Protein AF-A0A1J5XC31-F1 (afdb_monomer)

Foldseek 3Di:
DDKFKKFWQDKDFCLVVVLVVVVVVVVVVVVVVVPDDDDDDPPPSPDDTKMWTWIDDPNDIAIEIAQDDDPDPDSTAAGGFMKIFAPFDADPRYTYDDPVGIDGPDGDPHHDDPVNVVVVPVPPDDDDDDDDDDDDDDDDDDDDDDPPDDDD

pLDDT: mean 70.13, std 23.18, range [28.92, 96.81]

Solvent-accessible surface area (backbone atoms only — not comparable to full-atom values): 9724 Å² total; per-residue (Å²): 136,75,75,46,70,31,30,31,65,44,58,45,67,48,36,62,62,51,47,54,52,49,49,58,52,47,53,65,50,44,76,75,40,84,87,59,92,76,79,84,67,90,77,63,81,78,78,67,77,28,40,41,33,37,33,36,41,98,93,41,76,49,44,33,36,43,73,38,85,63,93,57,96,44,98,61,64,42,26,60,19,27,35,37,40,36,88,58,51,69,57,97,77,31,33,45,37,28,67,91,28,42,42,81,77,45,70,55,97,59,55,64,52,80,83,59,61,67,65,73,78,73,69,85,79,82,85,87,83,92,82,83,83,89,82,76,89,76,88,76,89,76,84,81,79,81,78,84,73,80,90,130

Structure (mmCIF, N/CA/C/O backbone):
data_AF-A0A1J5XC31-F1
#
_entry.id   AF-A0A1J5XC31-F1
#
loop_
_atom_site.group_PDB
_atom_site.id
_atom_site.type_symbol
_atom_site.label_atom_id
_atom_site.label_alt_id
_atom_site.label_comp_id
_atom_site.label_asym_id
_atom_site.label_entity_id
_atom_site.label_seq_id
_atom_site.pdbx_PDB_ins_code
_atom_site.Cartn_x
_atom_site.Cartn_y
_atom_site.Cartn_z
_atom_site.occupancy
_atom_site.B_iso_or_equiv
_atom_site.auth_seq_id
_atom_site.auth_comp_id
_atom_site.auth_asym_id
_atom_site.auth_atom_id
_atom_site.pdbx_PDB_model_num
ATOM 1 N N . MET A 1 1 ? -19.433 13.276 6.887 1.00 59.91 1 MET A N 1
ATOM 2 C CA . MET A 1 1 ? -18.420 12.524 6.112 1.00 59.91 1 MET A CA 1
ATOM 3 C C . MET A 1 1 ? -17.949 11.352 6.953 1.00 59.91 1 MET A C 1
ATOM 5 O O . MET A 1 1 ? -17.653 11.569 8.126 1.00 59.91 1 MET A O 1
ATOM 9 N N . LYS A 1 2 ? -17.953 10.128 6.411 1.00 71.38 2 LYS A N 1
ATOM 10 C CA . LYS A 1 2 ? -17.534 8.929 7.152 1.00 71.38 2 LYS A CA 1
ATOM 11 C C . LYS A 1 2 ? -16.025 8.747 6.992 1.00 71.38 2 LYS A C 1
ATOM 13 O O . LYS A 1 2 ? -15.516 8.783 5.880 1.00 71.38 2 LYS A O 1
ATOM 18 N N . LYS A 1 3 ? -15.328 8.611 8.116 1.00 83.25 3 LYS A N 1
ATOM 19 C CA . LYS A 1 3 ? -13.897 8.302 8.172 1.00 83.25 3 LYS A CA 1
ATOM 20 C C . LYS A 1 3 ? -13.757 6.839 8.530 1.00 83.25 3 LYS A C 1
ATOM 22 O O . LYS A 1 3 ? -14.465 6.371 9.421 1.00 83.25 3 LYS A O 1
ATOM 27 N N . GLU A 1 4 ? -12.850 6.148 7.863 1.00 90.50 4 GLU A N 1
ATOM 28 C CA . GLU A 1 4 ? -12.646 4.723 8.077 1.00 90.50 4 GLU A CA 1
ATOM 29 C C . GLU A 1 4 ? -11.165 4.428 8.287 1.00 90.50 4 GLU A C 1
ATOM 31 O O . GLU A 1 4 ? -10.313 4.964 7.579 1.00 90.50 4 GLU A O 1
ATOM 36 N N . LEU A 1 5 ? -10.865 3.597 9.284 1.00 94.00 5 LEU A N 1
ATOM 37 C CA . LEU A 1 5 ? -9.507 3.176 9.600 1.00 94.00 5 LEU A CA 1
ATOM 38 C C . LEU A 1 5 ? -9.256 1.796 9.008 1.00 94.00 5 LEU A C 1
ATOM 40 O O . LEU A 1 5 ? -10.075 0.892 9.160 1.00 94.00 5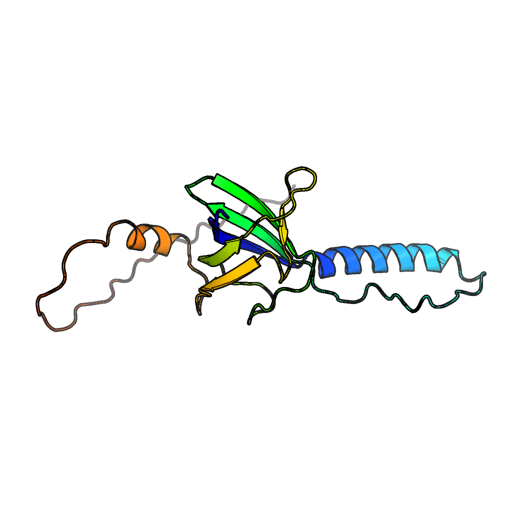 LEU A O 1
ATOM 44 N N . TYR A 1 6 ? -8.111 1.660 8.358 1.00 95.75 6 TYR A N 1
ATOM 45 C CA . TYR A 1 6 ? -7.658 0.438 7.720 1.00 95.75 6 TYR A CA 1
ATOM 46 C C . TYR A 1 6 ? -6.223 0.136 8.139 1.00 95.75 6 TYR A C 1
ATOM 48 O O . TYR A 1 6 ? -5.396 1.042 8.238 1.00 95.75 6 TYR A O 1
ATOM 56 N N . THR A 1 7 ? -5.904 -1.136 8.337 1.00 95.44 7 THR A N 1
ATOM 57 C CA . THR A 1 7 ? -4.553 -1.590 8.672 1.00 95.44 7 THR A CA 1
ATOM 58 C C . THR A 1 7 ? -3.891 -2.204 7.447 1.00 95.44 7 THR A C 1
ATOM 60 O O . THR A 1 7 ? -4.459 -3.076 6.799 1.00 95.44 7 THR A O 1
ATOM 63 N N . VAL A 1 8 ? -2.669 -1.783 7.129 1.00 94.81 8 VAL A N 1
ATOM 64 C CA . VAL A 1 8 ? -1.848 -2.398 6.083 1.00 94.81 8 VAL A CA 1
ATOM 65 C C . VAL A 1 8 ? -1.422 -3.787 6.547 1.00 94.81 8 VAL A C 1
ATOM 67 O O . VAL A 1 8 ? -0.674 -3.924 7.517 1.00 94.81 8 VAL A O 1
ATOM 70 N N . VAL A 1 9 ? -1.873 -4.814 5.835 1.00 94.44 9 VAL A N 1
ATOM 71 C CA . VAL A 1 9 ? -1.486 -6.213 6.070 1.00 94.44 9 VAL A CA 1
ATOM 72 C C . VAL A 1 9 ? -0.252 -6.559 5.251 1.00 94.44 9 VAL A C 1
ATOM 74 O O . VAL A 1 9 ? 0.689 -7.159 5.759 1.00 94.44 9 VAL A O 1
ATOM 77 N N . SER A 1 10 ? -0.230 -6.127 3.993 1.00 93.50 10 SER A N 1
ATOM 78 C CA . SER A 1 10 ? 0.906 -6.307 3.095 1.00 93.50 10 SER A CA 1
ATOM 79 C C . SER A 1 10 ? 0.988 -5.149 2.115 1.00 93.50 10 SER A C 1
ATOM 81 O O . SER A 1 10 ? -0.045 -4.653 1.659 1.00 93.50 10 SER A O 1
ATOM 83 N N . ALA A 1 11 ? 2.202 -4.767 1.738 1.00 92.88 11 ALA A N 1
ATOM 84 C CA . ALA A 1 11 ? 2.459 -3.764 0.720 1.00 92.88 11 ALA A CA 1
ATOM 85 C C . ALA A 1 11 ? 3.623 -4.220 -0.161 1.00 92.88 11 ALA A C 1
ATOM 87 O O . ALA A 1 11 ? 4.600 -4.774 0.338 1.00 92.88 11 ALA A O 1
ATOM 88 N N . VAL A 1 12 ? 3.516 -3.984 -1.464 1.00 90.94 12 VAL A N 1
ATOM 89 C CA . VAL A 1 12 ? 4.569 -4.289 -2.435 1.00 90.94 12 VAL A CA 1
ATOM 90 C C . VAL A 1 12 ? 4.650 -3.171 -3.462 1.00 90.94 12 VAL A C 1
ATOM 92 O O . VAL A 1 12 ? 3.621 -2.677 -3.925 1.00 90.94 12 VAL A O 1
ATOM 95 N N . ASP A 1 13 ? 5.868 -2.767 -3.814 1.00 89.81 13 ASP A N 1
ATOM 96 C CA . ASP A 1 13 ? 6.094 -1.852 -4.929 1.00 89.81 13 ASP A CA 1
ATOM 97 C C . ASP A 1 13 ? 6.061 -2.634 -6.244 1.00 89.81 13 ASP A C 1
ATOM 99 O O . ASP A 1 13 ? 6.964 -3.416 -6.545 1.00 89.81 13 ASP A O 1
ATOM 103 N N . VAL A 1 14 ? 4.993 -2.455 -7.021 1.00 87.12 14 VAL A N 1
ATOM 104 C CA . VAL A 1 14 ? 4.830 -3.153 -8.301 1.00 87.12 14 VAL A CA 1
ATOM 105 C C . VAL A 1 14 ? 5.496 -2.411 -9.457 1.00 87.12 14 VAL A C 1
ATOM 107 O O . VAL A 1 14 ? 5.680 -3.009 -10.518 1.00 87.12 14 VAL A O 1
ATOM 110 N N . SER A 1 15 ? 5.904 -1.145 -9.283 1.00 82.44 15 SER A N 1
ATOM 111 C CA . SER A 1 15 ? 6.502 -0.367 -10.377 1.00 82.44 15 SER A CA 1
ATOM 112 C C . SER A 1 15 ? 7.824 -0.971 -10.842 1.00 82.44 15 SER A C 1
ATOM 114 O O . SER A 1 15 ? 8.088 -0.999 -12.039 1.00 82.44 15 SER A O 1
ATOM 116 N N . GLN A 1 16 ? 8.631 -1.499 -9.917 1.00 74.31 16 GLN A N 1
ATOM 117 C CA . GLN A 1 16 ? 9.943 -2.079 -10.221 1.00 74.31 16 GLN A CA 1
ATOM 118 C C . GLN A 1 16 ? 9.819 -3.345 -11.071 1.00 74.31 16 GLN A C 1
ATOM 120 O O . GLN A 1 16 ? 10.492 -3.481 -12.091 1.00 74.31 16 GLN A O 1
ATOM 125 N N . SER A 1 17 ? 8.904 -4.244 -10.693 1.00 76.88 17 SER A N 1
ATOM 126 C CA . SER A 1 17 ? 8.650 -5.469 -11.458 1.00 76.88 17 SER A CA 1
ATOM 127 C C . SER A 1 17 ? 8.092 -5.157 -12.845 1.00 76.88 17 SER A C 1
ATOM 129 O O . SER A 1 17 ? 8.517 -5.765 -13.825 1.00 76.88 17 SER A O 1
ATOM 131 N N . LEU A 1 18 ? 7.143 -4.219 -12.940 1.00 75.75 18 LEU A N 1
ATOM 132 C CA . LEU A 1 18 ? 6.540 -3.831 -14.216 1.00 75.75 18 LEU A CA 1
ATOM 133 C C . LEU A 1 18 ? 7.554 -3.137 -15.128 1.00 75.75 18 LEU A C 1
ATOM 135 O O . LEU A 1 18 ? 7.612 -3.433 -16.318 1.00 75.75 18 LEU A O 1
ATOM 139 N N . TYR A 1 19 ? 8.383 -2.254 -14.570 1.00 78.00 19 TYR A N 1
ATOM 140 C CA . TYR A 1 19 ? 9.424 -1.568 -15.323 1.00 78.00 19 TYR A CA 1
ATOM 141 C C . TYR A 1 19 ? 10.491 -2.539 -15.834 1.00 78.00 19 TYR A C 1
ATOM 143 O O . TYR A 1 19 ? 10.839 -2.479 -17.009 1.00 78.00 19 T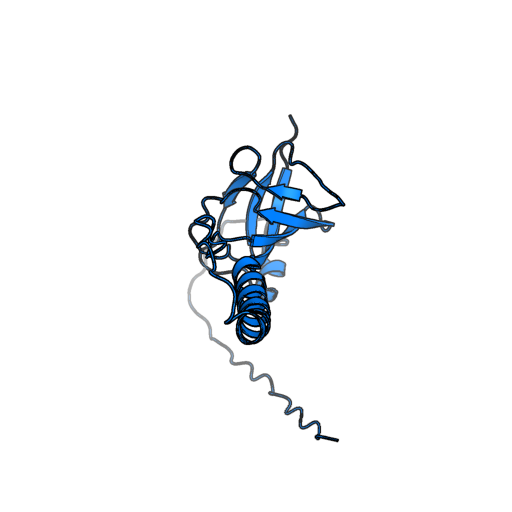YR A O 1
ATOM 151 N N . GLY A 1 20 ? 10.956 -3.481 -15.006 1.00 75.56 20 GLY A N 1
ATOM 152 C CA . GLY A 1 20 ? 11.921 -4.498 -15.436 1.00 75.56 20 GLY A CA 1
ATOM 153 C C . GLY A 1 20 ? 11.398 -5.359 -16.590 1.00 75.56 20 GLY A C 1
ATOM 154 O O . GLY A 1 20 ? 12.110 -5.589 -17.565 1.00 75.56 20 GLY A O 1
ATOM 155 N N . GLN A 1 21 ? 10.126 -5.767 -16.533 1.00 75.12 21 GLN A N 1
ATOM 156 C CA . GLN A 1 21 ? 9.480 -6.487 -17.636 1.00 75.12 21 GLN A CA 1
ATOM 157 C C . GLN A 1 21 ? 9.347 -5.620 -18.892 1.00 75.12 21 GLN A C 1
ATOM 159 O O . GLN A 1 21 ? 9.615 -6.097 -19.992 1.00 75.12 21 GLN A O 1
ATOM 164 N N . TYR A 1 22 ? 8.963 -4.350 -18.739 1.00 79.56 22 TYR A N 1
ATOM 165 C CA . TYR A 1 22 ? 8.871 -3.410 -19.853 1.00 79.56 22 TYR A CA 1
ATOM 166 C C . TYR A 1 22 ? 10.219 -3.228 -20.557 1.00 79.56 22 TYR A C 1
ATOM 168 O O . TYR A 1 22 ? 10.275 -3.339 -21.778 1.00 79.56 22 TYR A O 1
ATOM 176 N N . VAL A 1 23 ? 11.300 -3.001 -19.804 1.00 78.31 23 VAL A N 1
ATOM 177 C CA . VAL A 1 23 ? 12.654 -2.852 -20.361 1.00 78.31 23 VAL A CA 1
ATOM 178 C C . VAL A 1 23 ? 13.071 -4.124 -21.096 1.00 78.31 23 VAL A C 1
ATOM 180 O O . VAL A 1 23 ? 13.448 -4.044 -22.259 1.00 78.31 23 VAL A O 1
ATOM 183 N N . ALA A 1 24 ? 12.894 -5.300 -20.487 1.00 76.06 24 ALA A N 1
ATOM 184 C CA . ALA A 1 24 ? 13.239 -6.572 -21.122 1.00 76.06 24 ALA A CA 1
ATOM 185 C C . ALA A 1 24 ? 12.450 -6.835 -22.421 1.00 76.06 24 ALA A C 1
ATOM 187 O O . ALA A 1 24 ? 12.979 -7.409 -23.373 1.00 76.06 24 ALA A O 1
ATOM 188 N N . LEU A 1 25 ? 11.176 -6.430 -22.481 1.00 76.88 25 LEU A N 1
ATOM 189 C CA . LEU A 1 25 ? 10.364 -6.520 -23.699 1.00 76.88 25 LEU A CA 1
ATOM 190 C C . LEU A 1 25 ? 10.782 -5.483 -24.748 1.00 76.88 25 LEU A C 1
ATOM 192 O O . LEU A 1 25 ? 10.781 -5.789 -25.940 1.00 76.88 25 LEU A O 1
ATOM 196 N N . LYS A 1 26 ? 11.150 -4.273 -24.314 1.00 76.44 26 LYS A N 1
ATOM 197 C CA . LYS A 1 26 ? 11.626 -3.200 -25.186 1.00 76.44 26 LYS A CA 1
ATOM 198 C C . LYS A 1 26 ? 12.958 -3.571 -25.839 1.00 76.44 26 LYS A C 1
ATOM 200 O O . LYS A 1 26 ? 13.055 -3.468 -27.054 1.00 76.44 26 LYS A O 1
ATOM 205 N N . GLU A 1 27 ? 13.927 -4.077 -25.080 1.00 72.69 27 GLU A N 1
ATOM 206 C CA . GLU A 1 27 ? 15.238 -4.505 -25.593 1.00 72.69 27 GLU A CA 1
ATOM 207 C C . GLU A 1 27 ? 15.108 -5.636 -26.626 1.00 72.69 27 GLU A C 1
ATOM 209 O O . GLU A 1 27 ? 15.698 -5.560 -27.704 1.00 72.69 27 GLU A O 1
ATOM 214 N N . LYS A 1 28 ? 14.238 -6.627 -26.372 1.00 68.88 28 LYS A N 1
ATOM 215 C CA . LYS A 1 28 ? 13.902 -7.675 -27.357 1.00 68.88 28 LYS A CA 1
ATOM 216 C C . LYS A 1 28 ? 13.268 -7.119 -28.638 1.00 68.88 28 LYS A C 1
ATOM 218 O O . LYS A 1 28 ? 13.429 -7.702 -29.706 1.00 68.88 28 LYS A O 1
ATOM 223 N N . GLY A 1 29 ? 12.523 -6.018 -28.536 1.00 61.31 29 GLY A N 1
ATOM 224 C CA . GLY A 1 29 ? 11.917 -5.331 -29.678 1.00 61.31 29 GLY A CA 1
ATOM 225 C C . GLY A 1 29 ? 12.866 -4.369 -30.403 1.00 61.31 29 GLY A C 1
ATOM 226 O O . GLY A 1 29 ? 12.703 -4.145 -31.600 1.00 61.31 29 GLY A O 1
ATOM 227 N N . GLU A 1 30 ? 13.858 -3.804 -29.714 1.00 57.66 30 GLU A N 1
ATOM 228 C CA . GLU A 1 30 ? 14.865 -2.900 -30.284 1.00 57.66 30 GLU A CA 1
ATOM 229 C C . GLU A 1 30 ? 15.988 -3.652 -31.008 1.00 57.66 30 GLU A C 1
ATOM 231 O O . GLU A 1 30 ? 16.467 -3.161 -32.030 1.00 57.66 30 GLU A O 1
ATOM 236 N N . GLU A 1 31 ? 16.316 -4.890 -30.613 1.00 52.66 31 GLU A N 1
ATOM 237 C CA . GLU A 1 31 ? 17.148 -5.780 -31.444 1.00 52.66 31 GLU A CA 1
ATOM 238 C C . GLU A 1 31 ? 16.555 -6.001 -32.851 1.00 52.66 31 GLU A C 1
ATOM 240 O O . GLU A 1 31 ? 17.317 -6.184 -33.802 1.00 52.66 31 GLU A O 1
ATOM 245 N N . GLN A 1 32 ? 15.225 -5.897 -33.005 1.00 50.94 32 GLN A N 1
ATOM 246 C CA . GLN A 1 32 ? 14.511 -5.927 -34.292 1.00 50.94 32 GLN A CA 1
ATOM 247 C C . GLN A 1 32 ? 14.382 -4.560 -34.993 1.00 50.94 32 GLN A C 1
ATOM 249 O O . GLN A 1 32 ? 14.027 -4.528 -36.168 1.00 50.94 32 GLN A O 1
ATOM 254 N N . LYS A 1 33 ? 14.635 -3.434 -34.312 1.00 49.91 33 LYS A N 1
ATOM 255 C CA . LYS A 1 33 ? 14.365 -2.068 -34.814 1.00 49.91 33 LYS A CA 1
ATOM 256 C C . LYS A 1 33 ? 15.610 -1.201 -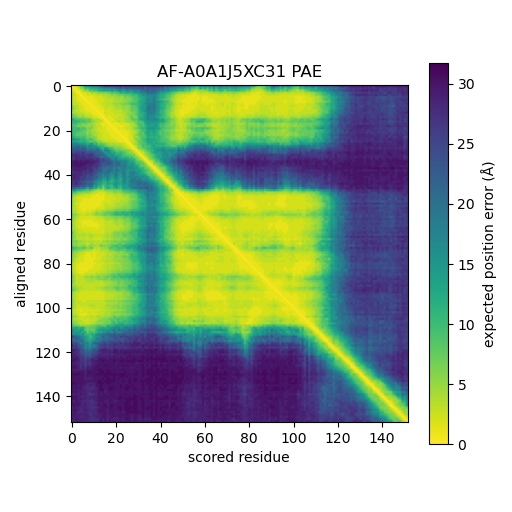35.016 1.00 49.91 33 LYS A C 1
ATOM 258 O O . LYS A 1 33 ? 15.474 0.010 -35.166 1.00 49.91 33 LYS A O 1
ATOM 263 N N . ARG A 1 34 ? 16.809 -1.787 -35.092 1.00 52.84 34 ARG A N 1
ATOM 264 C CA . ARG A 1 34 ? 18.053 -1.044 -35.390 1.00 52.84 34 ARG A CA 1
ATOM 265 C C . ARG A 1 34 ? 18.070 -0.287 -36.739 1.00 52.84 34 ARG A C 1
ATOM 267 O O . ARG A 1 34 ? 19.049 0.399 -36.999 1.00 52.84 34 ARG A O 1
ATOM 274 N N . ASP A 1 35 ? 16.987 -0.326 -37.524 1.00 51.44 35 ASP A N 1
ATOM 275 C CA . ASP A 1 35 ? 16.814 0.413 -38.785 1.00 51.44 35 ASP A CA 1
ATOM 276 C C . ASP A 1 35 ? 15.874 1.640 -38.710 1.00 51.44 35 ASP A C 1
ATOM 278 O O . ASP A 1 35 ? 15.576 2.234 -39.746 1.00 51.44 35 ASP A O 1
ATOM 282 N N . MET A 1 36 ? 15.373 2.059 -37.539 1.00 46.84 36 MET A N 1
ATOM 283 C CA . MET A 1 36 ? 14.494 3.241 -37.467 1.00 46.84 36 MET A CA 1
ATOM 284 C C . MET A 1 36 ? 14.807 4.147 -36.273 1.00 46.84 36 MET A C 1
ATOM 286 O O . MET A 1 36 ? 14.668 3.733 -35.124 1.00 46.84 36 MET A O 1
ATOM 290 N N . ASP A 1 37 ? 15.188 5.392 -36.579 1.00 47.44 37 ASP A N 1
ATOM 291 C CA . ASP A 1 37 ? 15.524 6.465 -35.637 1.00 47.44 37 ASP A CA 1
ATOM 292 C C . ASP A 1 37 ? 14.502 6.579 -34.493 1.00 47.44 37 ASP A C 1
ATOM 294 O O . ASP A 1 37 ? 13.337 6.942 -34.687 1.00 47.44 37 ASP A O 1
ATOM 298 N N . VAL A 1 38 ? 14.944 6.261 -33.275 1.00 49.75 38 VAL A N 1
ATOM 299 C CA . VAL A 1 38 ? 14.114 6.306 -32.068 1.00 49.75 38 VAL A CA 1
ATOM 300 C C . VAL A 1 38 ? 14.146 7.722 -31.495 1.00 49.75 38 VAL A C 1
ATOM 302 O O . VAL A 1 38 ? 15.146 8.157 -30.928 1.00 49.75 38 VAL A O 1
ATOM 305 N N . LEU A 1 39 ? 13.025 8.441 -31.614 1.00 44.53 39 LEU A N 1
ATOM 306 C CA . LEU A 1 39 ? 12.748 9.617 -30.788 1.00 44.53 39 LEU A CA 1
ATOM 307 C C . LEU A 1 39 ? 12.709 9.194 -29.309 1.00 44.53 39 LEU A C 1
ATOM 309 O O . LEU A 1 39 ? 11.856 8.402 -28.906 1.00 44.53 39 LEU A O 1
ATOM 313 N N . GLU A 1 40 ? 13.609 9.741 -28.491 1.00 48.25 40 GLU A N 1
ATOM 314 C CA . GLU A 1 40 ? 13.588 9.562 -27.038 1.00 48.25 40 GLU A CA 1
ATOM 315 C C . GLU A 1 40 ? 12.390 10.295 -26.418 1.00 48.25 40 GLU A C 1
ATOM 317 O O . GLU A 1 40 ? 12.365 11.523 -26.291 1.00 48.25 40 GLU A O 1
ATOM 322 N N . ASP A 1 41 ? 11.383 9.524 -26.015 1.00 49.53 41 ASP A N 1
ATOM 323 C CA . ASP A 1 41 ? 10.208 10.034 -25.323 1.00 49.53 41 ASP A CA 1
ATOM 324 C C . ASP A 1 41 ? 10.569 10.366 -23.861 1.00 49.53 41 ASP A C 1
ATOM 326 O O . ASP A 1 41 ? 10.904 9.491 -23.058 1.00 49.53 41 ASP A O 1
ATOM 330 N N . LYS A 1 42 ? 10.516 11.655 -23.498 1.00 46.88 42 LYS A N 1
ATOM 331 C CA . LYS A 1 42 ? 10.932 12.192 -22.181 1.00 46.88 42 LYS A CA 1
ATOM 332 C C . LYS A 1 42 ? 9.998 11.822 -21.018 1.00 46.88 42 LYS A C 1
ATOM 334 O O . LYS A 1 42 ? 10.224 12.254 -19.890 1.00 46.88 42 LYS A O 1
ATOM 339 N N . ASN A 1 43 ? 8.967 11.018 -21.268 1.00 48.28 43 ASN A N 1
ATOM 340 C CA . ASN A 1 43 ? 8.125 10.397 -20.246 1.00 48.28 43 ASN A CA 1
ATOM 341 C C . ASN A 1 43 ? 8.665 9.005 -19.891 1.00 48.28 43 ASN A C 1
ATOM 343 O O . ASN A 1 43 ? 7.955 8.000 -19.939 1.00 48.28 43 ASN A O 1
ATOM 347 N N . THR A 1 44 ? 9.946 8.930 -19.536 1.00 51.50 44 THR A N 1
ATOM 348 C CA . THR A 1 44 ? 10.542 7.703 -19.020 1.00 51.50 44 THR A CA 1
ATOM 349 C C . THR A 1 44 ? 9.758 7.269 -17.781 1.00 51.50 44 THR A C 1
ATOM 351 O O . THR A 1 44 ? 9.807 7.904 -16.732 1.00 51.50 44 THR A O 1
ATOM 354 N N . PHE A 1 45 ? 9.041 6.145 -17.895 1.00 51.69 45 PHE A N 1
ATOM 355 C CA . PHE A 1 45 ? 8.322 5.432 -16.822 1.00 51.69 45 PHE A CA 1
ATOM 356 C C . PHE A 1 45 ? 9.245 4.997 -15.660 1.00 51.69 45 PHE A C 1
ATOM 358 O O . PHE A 1 45 ? 8.822 4.310 -14.733 1.00 51.69 45 PHE A O 1
ATOM 365 N N . ALA A 1 46 ? 10.518 5.391 -15.703 1.00 52.97 46 ALA A N 1
ATOM 366 C CA . ALA A 1 46 ? 11.518 5.141 -14.692 1.00 52.97 46 ALA A CA 1
ATOM 367 C C . ALA A 1 46 ? 11.054 5.686 -13.329 1.00 52.97 46 ALA A C 1
ATOM 369 O O . ALA A 1 46 ? 11.159 6.870 -13.019 1.00 52.97 46 ALA A O 1
ATOM 370 N N . GLY A 1 47 ? 10.565 4.776 -12.489 1.00 55.72 47 GLY A N 1
ATOM 371 C CA . GLY A 1 47 ? 10.773 4.864 -11.048 1.00 55.72 47 GLY 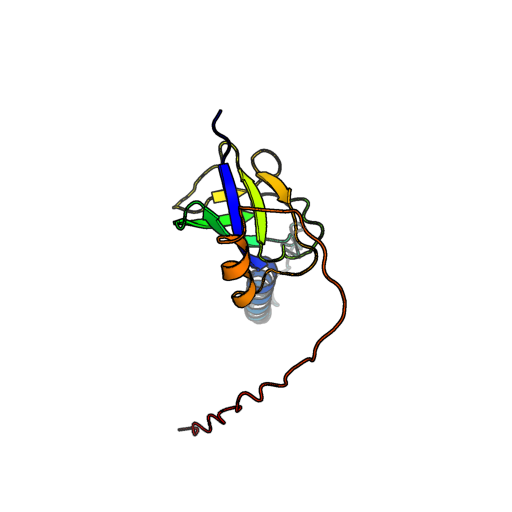A CA 1
ATOM 372 C C . GLY A 1 47 ? 9.767 5.667 -10.229 1.00 55.72 47 GLY A C 1
ATOM 373 O O . GLY A 1 47 ? 10.057 5.939 -9.065 1.00 55.72 47 GLY A O 1
ATOM 374 N N . LYS A 1 48 ? 8.579 6.012 -10.744 1.00 71.31 48 LYS A N 1
ATOM 375 C CA . LYS A 1 48 ? 7.502 6.436 -9.832 1.00 71.31 48 LYS A CA 1
ATOM 376 C C . LYS A 1 48 ? 6.982 5.206 -9.088 1.00 71.31 48 LYS A C 1
ATOM 378 O O . LYS A 1 48 ? 6.447 4.295 -9.715 1.00 71.31 48 LYS A O 1
ATOM 383 N N . ARG A 1 49 ? 7.187 5.192 -7.765 1.00 82.81 49 ARG A N 1
ATOM 384 C CA . ARG A 1 49 ? 6.707 4.143 -6.857 1.00 82.81 49 ARG A CA 1
ATOM 385 C C . ARG A 1 49 ? 5.219 3.891 -7.090 1.00 82.81 49 ARG A C 1
ATOM 387 O O . ARG A 1 49 ? 4.448 4.847 -7.181 1.00 82.81 49 ARG A O 1
ATOM 394 N N . LEU A 1 50 ? 4.842 2.618 -7.155 1.00 88.81 50 LEU A N 1
ATOM 395 C CA . LEU A 1 50 ? 3.453 2.194 -7.270 1.00 88.81 50 LEU A CA 1
ATOM 396 C C . LEU A 1 50 ? 3.192 1.098 -6.243 1.00 88.81 50 LEU A C 1
ATOM 398 O O . LEU A 1 50 ? 3.399 -0.086 -6.510 1.00 88.81 50 LEU A O 1
ATOM 402 N N . LEU A 1 51 ? 2.742 1.485 -5.051 1.00 92.94 51 LEU A N 1
ATOM 403 C CA . LEU A 1 51 ? 2.415 0.515 -4.012 1.00 92.94 51 LEU A CA 1
ATOM 404 C C . LEU A 1 51 ? 1.059 -0.144 -4.271 1.00 92.94 51 LEU A C 1
ATOM 406 O O . LEU A 1 51 ? 0.022 0.520 -4.307 1.00 92.94 51 LEU A O 1
ATOM 410 N N . LYS A 1 52 ? 1.061 -1.475 -4.354 1.00 94.88 52 LYS A N 1
ATOM 411 C CA . LYS A 1 52 ? -0.131 -2.303 -4.163 1.00 94.88 52 LYS A CA 1
ATOM 412 C C . LYS A 1 52 ? -0.192 -2.724 -2.700 1.00 94.88 52 LYS A C 1
ATOM 414 O O . LYS A 1 52 ? 0.758 -3.303 -2.176 1.00 94.88 52 LYS A O 1
ATOM 419 N N . MET A 1 53 ? -1.317 -2.457 -2.051 1.00 96.12 53 MET A N 1
ATOM 420 C CA . MET A 1 53 ? -1.541 -2.742 -0.638 1.00 96.12 53 MET A CA 1
ATOM 421 C C . MET A 1 53 ? -2.762 -3.637 -0.445 1.00 96.12 53 MET A C 1
ATOM 423 O O . MET A 1 53 ? -3.765 -3.507 -1.146 1.00 96.12 53 MET A O 1
ATOM 427 N N . VAL A 1 54 ? -2.673 -4.528 0.539 1.00 96.62 54 VAL A N 1
ATOM 428 C CA . VAL A 1 54 ? -3.823 -5.230 1.114 1.00 96.62 54 VAL A CA 1
ATOM 429 C C . VAL A 1 54 ? -4.115 -4.577 2.451 1.00 96.62 54 VAL A C 1
ATOM 431 O O . VAL A 1 54 ? -3.236 -4.508 3.317 1.00 96.62 54 VAL A O 1
ATOM 434 N N . LEU A 1 55 ? -5.335 -4.073 2.594 1.00 96.25 55 LEU A N 1
ATOM 435 C CA . LEU A 1 55 ? -5.788 -3.376 3.785 1.00 96.25 55 LEU A CA 1
ATOM 436 C C . LEU A 1 55 ? -6.874 -4.187 4.489 1.00 96.25 55 LEU A C 1
ATOM 438 O O . LEU A 1 55 ? -7.749 -4.742 3.830 1.00 96.25 55 LEU A O 1
ATOM 442 N N . GLU A 1 56 ? -6.835 -4.226 5.815 1.00 94.69 56 GLU A N 1
ATOM 443 C CA . GLU A 1 56 ? -7.821 -4.896 6.664 1.00 94.69 56 GLU A CA 1
ATOM 444 C C . GLU A 1 56 ? -8.646 -3.870 7.445 1.00 94.69 56 GLU A C 1
ATOM 446 O O . GLU A 1 56 ? -8.102 -2.912 7.997 1.00 94.69 56 GLU A O 1
ATOM 451 N N . LYS A 1 57 ? -9.957 -4.096 7.519 1.00 92.00 57 LYS A N 1
ATOM 452 C CA . LYS A 1 57 ? -10.887 -3.396 8.410 1.00 92.00 57 LYS A CA 1
ATOM 453 C C . LYS A 1 57 ? -11.960 -4.377 8.855 1.00 92.00 57 LYS A C 1
ATOM 455 O O . LYS A 1 57 ? -12.566 -5.033 8.015 1.00 92.00 57 LYS A O 1
ATOM 460 N N . ASP A 1 58 ? -12.195 -4.487 10.159 1.00 88.69 58 ASP A N 1
ATOM 461 C CA . ASP A 1 58 ? -13.246 -5.342 10.730 1.00 88.69 58 ASP A CA 1
ATOM 462 C C . ASP A 1 58 ? -13.234 -6.785 10.171 1.00 88.69 58 ASP A C 1
ATOM 464 O O . ASP A 1 58 ? -14.277 -7.352 9.848 1.00 88.69 58 ASP A O 1
ATOM 468 N N . LYS A 1 59 ? -12.036 -7.380 10.022 1.00 86.44 59 LYS A N 1
ATOM 469 C CA . LYS A 1 59 ? -11.783 -8.713 9.420 1.00 86.44 59 LYS A CA 1
ATOM 470 C C . LYS A 1 59 ? -12.105 -8.842 7.921 1.00 86.44 59 LYS A C 1
ATOM 472 O O . LYS A 1 59 ? -12.032 -9.939 7.374 1.00 86.44 59 LYS A O 1
ATOM 477 N N . SER A 1 60 ? -12.449 -7.745 7.255 1.00 88.69 60 SER A N 1
ATOM 478 C CA . SER A 1 60 ? -12.607 -7.670 5.803 1.00 88.69 60 SER A CA 1
ATOM 479 C C . SER A 1 60 ? -11.332 -7.141 5.160 1.00 88.69 60 SER A C 1
ATOM 481 O O . SER A 1 60 ? -10.674 -6.262 5.717 1.00 88.69 60 SER A O 1
ATOM 483 N N . PHE A 1 61 ? -11.006 -7.645 3.970 1.00 93.69 61 PHE A N 1
ATOM 484 C CA . PHE A 1 61 ? -9.821 -7.237 3.220 1.00 93.69 61 PHE A CA 1
ATOM 485 C C . PHE A 1 61 ? -10.213 -6.488 1.953 1.00 93.69 61 PHE A C 1
ATOM 487 O O . PHE A 1 61 ? -11.129 -6.894 1.238 1.00 93.69 61 PHE A O 1
ATOM 494 N N . ILE A 1 62 ? -9.481 -5.422 1.653 1.00 95.62 62 ILE A N 1
ATOM 495 C CA . ILE A 1 62 ? -9.585 -4.689 0.394 1.00 95.62 62 ILE A CA 1
ATOM 496 C C . ILE A 1 62 ? -8.212 -4.571 -0.258 1.00 95.62 62 ILE A C 1
ATOM 498 O O . ILE A 1 62 ? -7.175 -4.584 0.411 1.00 95.62 62 ILE A O 1
ATOM 502 N N . VAL A 1 63 ? -8.209 -4.427 -1.579 1.00 96.75 63 VAL A N 1
ATOM 503 C CA . VAL A 1 63 ? -7.002 -4.121 -2.346 1.00 96.75 63 VAL A CA 1
ATOM 504 C C . VAL A 1 63 ? -6.994 -2.634 -2.657 1.00 96.75 63 VAL A C 1
ATOM 506 O O . VAL A 1 63 ? -7.995 -2.077 -3.110 1.00 96.75 63 VAL A O 1
ATOM 509 N N . ALA A 1 64 ? -5.851 -1.999 -2.439 1.00 96.81 64 ALA A N 1
ATOM 510 C CA . ALA A 1 64 ? -5.653 -0.589 -2.705 1.00 96.81 64 ALA A CA 1
ATOM 511 C C . ALA A 1 64 ? -4.373 -0.358 -3.512 1.00 96.81 64 ALA A C 1
ATOM 513 O O . ALA A 1 64 ? -3.398 -1.101 -3.381 1.00 96.81 64 ALA A O 1
ATOM 514 N N . ILE A 1 65 ? -4.382 0.670 -4.353 1.00 95.12 65 ILE A N 1
ATOM 515 C CA . ILE A 1 65 ? -3.232 1.105 -5.142 1.00 95.12 65 ILE A CA 1
ATOM 516 C C . ILE A 1 65 ? -2.939 2.564 -4.816 1.00 95.12 65 ILE A C 1
ATOM 518 O O . ILE A 1 65 ? -3.843 3.395 -4.747 1.00 95.12 65 ILE A O 1
ATOM 522 N N . GLU A 1 66 ? -1.660 2.865 -4.631 1.00 93.12 66 GLU A N 1
ATOM 523 C CA . GLU A 1 66 ? -1.135 4.223 -4.560 1.00 93.12 66 GLU A CA 1
ATOM 524 C C . GLU A 1 66 ? -1.259 4.907 -5.928 1.00 93.12 66 GLU A C 1
ATOM 526 O O . GLU A 1 66 ? -0.440 4.697 -6.818 1.00 93.12 66 GLU A O 1
ATOM 531 N N . ASN A 1 67 ? -2.306 5.707 -6.115 1.00 91.12 67 ASN A N 1
ATOM 532 C CA . ASN A 1 67 ? -2.554 6.415 -7.370 1.00 91.12 67 ASN A CA 1
ATOM 533 C C . ASN A 1 67 ? -1.760 7.734 -7.437 1.00 91.12 67 ASN A C 1
ATOM 535 O O . ASN A 1 67 ? -1.235 8.093 -8.493 1.00 91.12 67 ASN A O 1
ATOM 539 N N . LYS A 1 68 ? -1.575 8.404 -6.295 1.00 88.00 68 LYS A N 1
ATOM 540 C CA . LYS A 1 68 ? -0.584 9.473 -6.101 1.00 88.00 68 LYS A CA 1
ATOM 541 C C . LYS A 1 68 ? 0.368 9.115 -4.956 1.00 88.00 68 LYS A C 1
ATOM 543 O O . LYS A 1 68 ? -0.083 8.520 -3.979 1.00 88.00 68 LYS A O 1
ATOM 548 N N . PRO A 1 69 ? 1.650 9.534 -5.014 1.00 85.69 69 PRO A N 1
ATOM 549 C CA . PRO A 1 69 ? 2.620 9.225 -3.970 1.00 85.69 69 PRO A CA 1
ATOM 550 C C . PRO A 1 69 ? 2.151 9.643 -2.571 1.00 85.69 69 PRO A C 1
ATOM 552 O O . PRO A 1 69 ? 1.929 10.823 -2.299 1.00 85.69 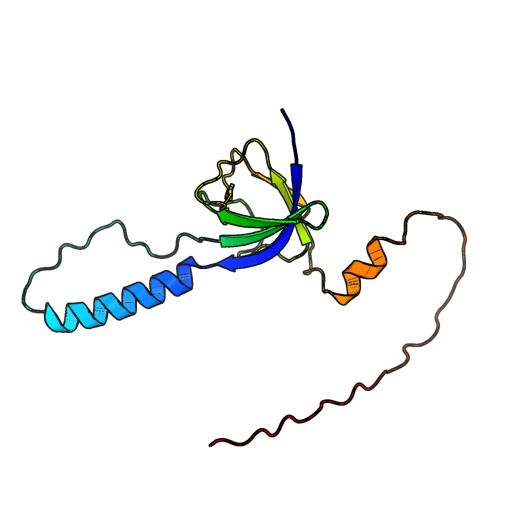69 PRO A O 1
ATOM 555 N N . LEU A 1 70 ? 2.034 8.670 -1.674 1.00 89.62 70 LEU A N 1
ATOM 556 C CA . LEU A 1 70 ? 1.708 8.863 -0.269 1.00 89.62 70 LEU A CA 1
ATOM 557 C C . LEU A 1 70 ? 2.988 9.115 0.547 1.00 89.62 70 LEU A C 1
ATOM 559 O O . LEU A 1 70 ? 4.013 8.468 0.319 1.00 89.62 70 LEU A O 1
ATOM 563 N N . PRO A 1 71 ? 2.964 10.010 1.547 1.00 88.06 71 PRO A N 1
ATOM 564 C CA . PRO A 1 71 ? 4.156 10.416 2.293 1.00 88.06 71 PRO A CA 1
ATOM 565 C C . PRO A 1 71 ? 4.548 9.398 3.381 1.00 88.06 71 PRO A C 1
ATOM 567 O O . PRO A 1 71 ? 4.720 9.746 4.550 1.00 88.06 71 PRO A O 1
ATOM 570 N N . PHE A 1 72 ? 4.676 8.120 3.022 1.00 84.38 72 PHE A N 1
ATOM 571 C CA . PHE A 1 72 ? 5.241 7.110 3.912 1.00 84.38 72 PHE A CA 1
ATOM 572 C C . PHE A 1 72 ? 6.705 7.433 4.220 1.00 84.38 72 PHE A C 1
ATOM 574 O O . PHE A 1 72 ? 7.473 7.777 3.325 1.00 84.38 72 PHE A O 1
ATOM 581 N N . ARG A 1 73 ? 7.107 7.268 5.488 1.00 78.56 73 ARG A N 1
ATOM 582 C CA . ARG A 1 73 ? 8.518 7.396 5.902 1.00 78.56 73 ARG A CA 1
ATOM 583 C C . ARG A 1 73 ? 9.409 6.311 5.294 1.00 78.56 73 ARG A C 1
ATOM 585 O O . ARG A 1 73 ? 10.588 6.543 5.067 1.00 78.56 73 ARG A O 1
ATOM 592 N N . HIS A 1 74 ? 8.836 5.135 5.055 1.00 75.12 74 HIS A N 1
ATOM 593 C CA . HIS A 1 74 ? 9.506 3.989 4.453 1.00 75.12 74 HIS A CA 1
ATOM 594 C C . HIS A 1 74 ? 9.126 3.875 2.974 1.00 75.12 74 HIS A C 1
ATOM 596 O O . HIS A 1 74 ? 8.029 4.279 2.579 1.00 75.12 74 HIS A O 1
ATOM 602 N N . GLN A 1 75 ? 10.006 3.281 2.162 1.00 81.69 75 GLN A N 1
ATOM 603 C CA . GLN A 1 75 ? 9.710 3.005 0.753 1.00 81.69 75 GLN A CA 1
ATOM 604 C C . GLN A 1 75 ? 8.462 2.124 0.618 1.00 81.69 75 GLN A C 1
ATOM 606 O O . GLN A 1 75 ? 7.578 2.446 -0.173 1.00 81.69 75 GLN A O 1
ATOM 611 N N . ILE A 1 76 ? 8.372 1.081 1.447 1.00 88.62 76 ILE A N 1
ATOM 612 C CA . ILE A 1 76 ? 7.205 0.214 1.611 1.00 88.62 76 ILE A CA 1
ATOM 613 C C . ILE A 1 76 ? 6.720 0.376 3.059 1.00 88.62 76 ILE A C 1
ATOM 615 O O . ILE A 1 76 ? 7.531 0.220 3.977 1.00 88.62 76 ILE A O 1
ATOM 619 N N . PRO A 1 77 ? 5.441 0.713 3.306 1.00 89.12 77 PRO A N 1
ATOM 620 C CA . PRO A 1 77 ? 4.934 0.830 4.664 1.00 89.12 77 PRO A CA 1
ATOM 621 C C . PRO A 1 77 ? 5.004 -0.527 5.377 1.00 89.12 77 PRO A C 1
ATOM 623 O O . PRO A 1 77 ? 4.583 -1.537 4.807 1.00 89.12 77 PRO A O 1
ATOM 626 N N . PRO A 1 78 ? 5.496 -0.574 6.626 1.00 90.44 78 PRO A N 1
ATOM 627 C CA . PRO A 1 78 ? 5.513 -1.809 7.389 1.00 90.44 78 PRO A CA 1
ATOM 628 C C . PRO A 1 78 ? 4.089 -2.298 7.663 1.00 90.44 78 PRO A C 1
ATOM 630 O O . PRO A 1 78 ? 3.145 -1.508 7.808 1.00 90.44 78 PRO A O 1
ATOM 633 N N . ARG A 1 79 ? 3.948 -3.618 7.798 1.00 90.44 79 ARG A N 1
ATOM 634 C CA . ARG A 1 79 ? 2.708 -4.247 8.256 1.00 90.44 79 ARG A CA 1
ATOM 635 C C . ARG A 1 79 ? 2.283 -3.666 9.604 1.00 90.44 79 ARG A C 1
ATOM 637 O O . ARG A 1 79 ? 3.115 -3.494 10.494 1.00 90.44 79 ARG A O 1
ATOM 644 N N . GLY A 1 80 ? 0.995 -3.371 9.746 1.00 91.12 80 GLY A N 1
ATOM 645 C CA . GLY A 1 80 ? 0.435 -2.702 10.921 1.00 91.12 80 GLY A CA 1
ATOM 646 C C . GLY A 1 80 ? 0.324 -1.182 10.788 1.00 91.12 80 GLY A C 1
ATOM 647 O O . GLY A 1 80 ? -0.269 -0.546 11.654 1.00 91.12 80 GLY A O 1
ATOM 648 N N . THR A 1 81 ? 0.852 -0.586 9.712 1.00 92.38 81 THR A N 1
ATOM 649 C CA . THR A 1 81 ? 0.582 0.821 9.373 1.00 92.38 81 THR A CA 1
ATOM 650 C C . THR A 1 81 ? -0.925 1.061 9.305 1.00 92.38 81 THR A C 1
ATOM 652 O O . THR A 1 81 ? -1.633 0.297 8.655 1.00 92.38 81 THR A O 1
ATOM 655 N N . VAL A 1 82 ? -1.425 2.114 9.953 1.00 94.88 82 VAL A N 1
ATOM 656 C CA . VAL A 1 82 ? -2.852 2.463 9.941 1.00 94.88 82 VAL A CA 1
ATOM 657 C C . VAL A 1 82 ? -3.080 3.651 9.016 1.00 94.88 82 VAL A C 1
ATOM 659 O O . VAL A 1 82 ? -2.399 4.678 9.103 1.00 94.88 82 VAL A O 1
ATOM 662 N N . LEU A 1 83 ? -4.052 3.491 8.125 1.00 95.50 83 LEU A N 1
ATOM 663 C CA . LEU A 1 83 ? -4.500 4.485 7.166 1.00 95.50 83 LEU A CA 1
ATOM 664 C C . LEU A 1 83 ? -5.915 4.936 7.530 1.00 95.50 83 LEU A C 1
ATOM 666 O O . LEU A 1 83 ? -6.803 4.119 7.755 1.00 95.50 83 LEU A O 1
ATOM 670 N N . GLU A 1 84 ? -6.130 6.242 7.560 1.00 94.81 84 GLU A N 1
ATOM 671 C CA . GLU A 1 84 ? -7.452 6.855 7.582 1.00 94.81 84 GLU A CA 1
ATOM 672 C C . GLU A 1 84 ? -7.852 7.188 6.144 1.00 94.81 84 GLU A C 1
ATOM 674 O O . GLU A 1 84 ? -7.228 8.039 5.504 1.00 94.81 84 GLU A O 1
ATOM 679 N N . LEU A 1 85 ? -8.895 6.526 5.647 1.00 93.94 85 LEU A N 1
ATOM 680 C CA . LEU A 1 85 ? -9.460 6.762 4.323 1.00 93.94 85 LEU A CA 1
ATOM 681 C C . LEU A 1 85 ? -10.711 7.643 4.434 1.00 93.94 85 LEU A C 1
ATOM 683 O O . LEU A 1 85 ? -11.529 7.496 5.350 1.00 93.94 85 LEU A O 1
ATOM 687 N N . ARG A 1 86 ? -10.859 8.562 3.478 1.00 91.69 86 ARG A N 1
ATOM 688 C CA . ARG A 1 86 ? -12.001 9.471 3.330 1.00 91.69 86 ARG A CA 1
ATOM 689 C C . ARG A 1 86 ? -12.427 9.514 1.873 1.00 91.69 86 ARG A C 1
ATOM 691 O O . ARG A 1 86 ? -11.655 9.977 1.047 1.00 91.69 86 ARG A O 1
ATOM 698 N N . ASP A 1 87 ? -13.642 9.058 1.579 1.00 87.56 87 ASP A N 1
ATOM 699 C CA . ASP A 1 87 ? -14.244 9.147 0.240 1.00 87.56 87 ASP A CA 1
ATOM 700 C C . ASP A 1 87 ? -13.315 8.630 -0.884 1.00 87.56 87 ASP A C 1
ATOM 702 O O . ASP A 1 87 ? -13.182 9.236 -1.945 1.00 87.56 87 ASP A O 1
ATOM 706 N N . ALA A 1 88 ? -12.625 7.509 -0.633 1.00 87.69 88 ALA A N 1
ATOM 707 C CA . ALA A 1 88 ? -11.695 6.922 -1.592 1.00 87.69 88 ALA A CA 1
ATOM 708 C C . ALA A 1 88 ? -12.430 6.403 -2.839 1.00 87.69 88 ALA A C 1
ATOM 710 O O . ALA A 1 88 ? -13.416 5.668 -2.740 1.00 87.69 88 ALA A O 1
ATOM 711 N N . THR A 1 89 ? -11.917 6.755 -4.018 1.00 91.50 89 THR A N 1
ATOM 712 C CA . THR A 1 89 ? -12.447 6.280 -5.299 1.00 91.50 89 THR A CA 1
ATOM 713 C C . THR A 1 89 ? -12.174 4.790 -5.454 1.00 91.50 89 THR A C 1
ATOM 715 O O . THR A 1 89 ? -11.042 4.339 -5.277 1.00 91.50 89 THR A O 1
ATOM 718 N N . VAL A 1 90 ? -13.196 4.026 -5.839 1.00 92.94 90 VAL A N 1
ATOM 719 C CA . VAL A 1 90 ? -13.074 2.589 -6.106 1.00 92.94 90 VAL A CA 1
ATOM 720 C C . VAL A 1 90 ? -13.242 2.336 -7.598 1.00 92.94 90 VAL A C 1
ATOM 722 O O . VAL A 1 90 ? -14.260 2.694 -8.188 1.00 92.94 90 VAL A O 1
ATOM 725 N N . HIS A 1 91 ? -12.259 1.683 -8.212 1.00 93.00 91 HIS A N 1
ATOM 726 C CA . HIS A 1 91 ? -12.316 1.255 -9.604 1.00 93.00 91 HIS A CA 1
ATOM 727 C C . HIS A 1 91 ? -12.098 -0.254 -9.690 1.00 93.00 91 HIS A C 1
ATOM 729 O O . HIS A 1 91 ? -11.053 -0.758 -9.290 1.00 93.00 91 HIS A O 1
ATOM 735 N N . ARG A 1 92 ? -13.094 -0.993 -10.203 1.00 92.50 92 ARG A N 1
ATOM 736 C CA . ARG A 1 92 ? -13.047 -2.467 -10.336 1.00 92.50 92 ARG A CA 1
ATOM 737 C C . ARG A 1 92 ? -12.676 -3.192 -9.027 1.00 92.50 92 ARG A C 1
ATOM 739 O O . ARG A 1 92 ? -11.919 -4.155 -9.039 1.00 92.50 92 ARG A O 1
ATOM 746 N N . GLY A 1 93 ? -13.190 -2.705 -7.897 1.00 91.19 93 GLY A N 1
ATOM 747 C CA . GLY A 1 93 ? -12.909 -3.270 -6.570 1.00 91.19 93 GLY A CA 1
ATOM 748 C C . GLY A 1 93 ? -11.545 -2.894 -5.980 1.00 91.19 93 GLY A C 1
ATOM 749 O O . GLY A 1 93 ? -11.212 -3.364 -4.896 1.00 91.19 93 GLY A O 1
ATOM 750 N N . VAL A 1 94 ? -10.770 -2.040 -6.656 1.00 94.38 94 VAL A N 1
ATOM 751 C CA . VAL A 1 94 ? -9.495 -1.515 -6.161 1.00 94.38 94 VAL A CA 1
ATOM 752 C C . VAL A 1 94 ? -9.676 -0.077 -5.696 1.00 94.38 94 VAL A C 1
ATOM 754 O O . VAL A 1 94 ? -10.202 0.763 -6.427 1.00 94.38 94 VAL A O 1
ATOM 757 N N . TYR A 1 95 ? -9.222 0.206 -4.481 1.00 96.19 95 TYR A N 1
ATOM 758 C CA . TYR A 1 95 ? -9.247 1.543 -3.901 1.00 96.19 95 TYR A CA 1
ATOM 759 C C . TYR A 1 95 ? -8.061 2.359 -4.414 1.00 96.19 95 TYR A C 1
ATOM 761 O O . TYR A 1 95 ? -6.920 1.905 -4.350 1.00 96.19 95 TYR A O 1
ATOM 769 N N . LEU A 1 96 ? -8.322 3.564 -4.912 1.00 95.62 96 LEU A N 1
ATOM 770 C CA . LEU A 1 96 ? -7.300 4.484 -5.406 1.00 95.62 96 LEU A CA 1
ATOM 771 C C . LEU A 1 96 ? -6.927 5.467 -4.297 1.00 95.62 96 LEU A C 1
ATOM 773 O O . LEU A 1 96 ? -7.739 6.306 -3.896 1.00 95.62 96 LEU A O 1
ATOM 777 N N . LEU A 1 97 ? -5.708 5.332 -3.780 1.00 95.00 97 LEU A N 1
ATOM 778 C CA . LEU A 1 97 ? -5.226 6.110 -2.645 1.00 95.00 97 LEU A CA 1
ATOM 779 C C . LEU A 1 97 ? -4.378 7.290 -3.103 1.00 95.00 97 LEU A C 1
ATOM 781 O O . LEU A 1 97 ? -3.383 7.110 -3.805 1.00 95.00 97 LEU A O 1
ATOM 785 N N . ASP A 1 98 ? -4.749 8.465 -2.607 1.00 93.31 98 ASP A N 1
ATOM 786 C CA . ASP A 1 98 ? -4.109 9.749 -2.856 1.00 93.31 98 ASP A CA 1
ATOM 787 C C . ASP A 1 98 ? -3.944 10.515 -1.535 1.00 93.31 98 ASP A C 1
ATOM 789 O O . ASP A 1 98 ? -4.635 10.258 -0.548 1.00 93.31 98 ASP A O 1
ATOM 793 N N . THR A 1 99 ? -3.086 11.534 -1.518 1.00 91.81 99 THR A N 1
ATOM 794 C CA . THR A 1 99 ? -2.895 12.415 -0.347 1.00 91.81 99 THR A CA 1
ATOM 795 C C . THR A 1 99 ? -4.151 13.193 0.060 1.00 91.81 99 THR A C 1
ATOM 797 O O . THR A 1 99 ? -4.258 13.652 1.197 1.00 91.81 99 THR A O 1
ATOM 800 N N . GLU A 1 100 ? -5.110 13.336 -0.853 1.00 92.06 100 GLU A N 1
ATOM 801 C CA . GLU A 1 100 ? -6.394 14.003 -0.621 1.00 92.06 100 GLU A CA 1
ATOM 802 C C . GLU A 1 100 ? -7.375 13.116 0.163 1.00 92.06 100 GLU A C 1
ATOM 804 O O . GLU A 1 100 ? -8.131 13.615 0.998 1.00 92.06 100 GLU A O 1
ATOM 809 N N . ASN A 1 101 ? -7.335 11.800 -0.072 1.00 93.19 101 ASN A N 1
ATOM 810 C CA . ASN A 1 101 ? -8.298 10.835 0.466 1.00 93.19 101 ASN A CA 1
ATOM 811 C C . ASN A 1 101 ? -7.700 9.888 1.519 1.00 93.19 101 ASN A C 1
ATOM 813 O O . ASN A 1 101 ? -8.442 9.166 2.180 1.00 93.19 101 ASN A O 1
ATOM 817 N N . THR A 1 102 ? -6.379 9.906 1.707 1.00 94.31 102 THR A N 1
ATOM 818 C CA . THR A 1 102 ? -5.659 8.996 2.600 1.00 94.31 102 THR A CA 1
ATOM 819 C C . THR A 1 102 ? -4.747 9.771 3.543 1.00 94.31 102 THR A C 1
ATOM 821 O O . THR A 1 102 ? -3.935 10.596 3.124 1.00 94.31 102 THR A O 1
ATOM 824 N N . ARG A 1 103 ? -4.840 9.477 4.842 1.00 93.56 103 ARG A N 1
ATOM 825 C CA . ARG A 1 103 ? -3.911 9.971 5.866 1.00 93.56 103 ARG A CA 1
ATOM 826 C C . ARG A 1 103 ? -3.280 8.808 6.608 1.00 93.56 103 ARG A C 1
ATOM 828 O O . ARG A 1 103 ? -3.962 7.863 6.979 1.00 93.56 103 ARG A O 1
ATOM 835 N N . ILE A 1 104 ? -1.983 8.896 6.867 1.00 93.44 104 ILE A N 1
ATOM 836 C CA . ILE A 1 104 ? -1.271 7.907 7.676 1.00 93.44 104 ILE A CA 1
ATOM 837 C C . ILE A 1 104 ? -1.470 8.299 9.140 1.00 93.44 104 ILE A C 1
ATOM 839 O O . ILE A 1 104 ? -0.982 9.346 9.562 1.00 93.44 104 ILE A O 1
ATOM 843 N N . SER A 1 105 ? -2.218 7.502 9.900 1.00 90.12 105 SER A N 1
ATOM 844 C CA . SER A 1 105 ? -2.498 7.784 11.315 1.00 90.12 105 SER A CA 1
ATOM 845 C C . SER A 1 105 ? -1.459 7.165 12.245 1.00 90.12 105 SER A C 1
ATOM 847 O O . SER A 1 105 ? -1.159 7.729 13.294 1.00 90.12 105 SER A O 1
ATOM 849 N N . PHE A 1 106 ? -0.876 6.033 11.848 1.00 89.12 106 PHE A N 1
ATOM 850 C CA . PHE A 1 106 ? 0.157 5.341 12.609 1.00 89.12 106 PHE A CA 1
ATOM 851 C C . PHE A 1 106 ? 1.076 4.547 11.681 1.00 89.12 106 PHE A C 1
ATOM 853 O O . PHE A 1 106 ? 0.633 3.961 10.695 1.00 89.12 106 PHE A O 1
ATOM 860 N N . THR A 1 107 ? 2.364 4.494 12.004 1.00 85.88 107 THR A N 1
ATOM 861 C CA . THR A 1 107 ? 3.339 3.629 11.333 1.00 85.88 107 THR A CA 1
ATOM 862 C C . THR A 1 107 ? 4.200 2.984 12.410 1.00 85.88 107 THR A C 1
ATOM 864 O O . THR A 1 107 ? 4.871 3.721 13.136 1.00 85.88 107 THR A O 1
ATOM 867 N N . PRO A 1 108 ? 4.190 1.649 12.549 1.00 84.25 108 PRO A N 1
ATOM 868 C CA . PRO A 1 108 ? 5.055 0.987 13.510 1.00 84.25 108 PRO A CA 1
ATOM 869 C C . PRO A 1 108 ? 6.522 1.097 13.072 1.00 84.25 108 PRO A C 1
ATOM 871 O O . PRO A 1 108 ? 6.822 1.146 11.879 1.00 84.25 108 PRO A O 1
ATOM 874 N N . GLU A 1 109 ? 7.448 1.130 14.031 1.00 76.81 109 GLU A N 1
ATOM 875 C CA . GLU A 1 109 ? 8.892 1.192 13.740 1.00 76.81 109 GLU A CA 1
ATOM 876 C C . GLU A 1 109 ? 9.432 -0.123 13.167 1.00 76.81 109 GLU A C 1
ATOM 878 O O . GLU A 1 109 ? 10.359 -0.129 12.361 1.00 76.81 109 GLU A O 1
ATOM 883 N N . LYS A 1 110 ? 8.835 -1.247 13.573 1.00 71.50 110 LYS A N 1
ATOM 884 C CA . LYS A 1 110 ? 9.107 -2.591 13.058 1.00 71.50 110 LYS A CA 1
ATOM 885 C C . LYS A 1 110 ? 7.774 -3.218 12.667 1.00 71.50 110 LYS A C 1
ATOM 887 O O . LYS A 1 110 ? 6.789 -3.030 13.377 1.00 71.50 110 LYS A O 1
ATOM 892 N N . GLY A 1 111 ? 7.727 -3.919 11.534 1.00 66.50 111 GLY A N 1
ATOM 893 C CA . GLY A 1 111 ? 6.504 -4.585 11.079 1.00 66.50 111 GLY A CA 1
ATOM 894 C C . GLY A 1 111 ? 5.932 -5.506 12.157 1.00 66.50 111 GLY A C 1
ATOM 895 O O . GLY A 1 111 ? 6.683 -6.157 12.883 1.00 66.50 111 GLY A O 1
ATOM 896 N N . ILE A 1 112 ? 4.606 -5.533 12.281 1.00 70.12 112 ILE A N 1
ATOM 897 C CA . ILE A 1 112 ? 3.929 -6.434 13.217 1.00 70.12 112 ILE A CA 1
ATOM 898 C C . ILE A 1 112 ? 3.976 -7.847 12.631 1.00 70.12 112 ILE A C 1
ATOM 900 O O . ILE A 1 112 ? 3.384 -8.095 11.581 1.00 70.12 112 ILE A O 1
ATOM 904 N N . ASP A 1 113 ? 4.690 -8.748 13.302 1.00 63.97 113 ASP A N 1
ATOM 905 C CA . ASP A 1 113 ? 4.715 -10.175 12.973 1.00 63.97 113 ASP A CA 1
ATOM 906 C C . ASP A 1 113 ? 3.384 -10.857 13.348 1.00 63.97 113 ASP A C 1
ATOM 908 O O . ASP A 1 113 ? 2.673 -10.402 14.252 1.00 63.97 113 ASP A O 1
ATOM 912 N N . ASP A 1 114 ? 3.041 -11.958 12.677 1.00 56.47 114 ASP A N 1
ATOM 913 C CA . ASP A 1 114 ? 1.777 -12.683 12.886 1.00 56.47 114 ASP A CA 1
ATOM 914 C C . ASP A 1 114 ? 1.605 -13.165 14.334 1.00 56.47 114 ASP A C 1
ATOM 916 O O . ASP A 1 114 ? 0.498 -13.133 14.878 1.00 56.47 114 ASP A O 1
ATOM 920 N N . LYS A 1 115 ? 2.712 -13.511 15.003 1.00 50.88 115 LYS A N 1
ATOM 921 C CA . LYS A 1 115 ? 2.724 -13.950 16.407 1.00 50.88 115 LYS A CA 1
ATOM 922 C C . LYS A 1 115 ? 2.319 -12.837 17.385 1.00 50.88 115 LYS A C 1
ATOM 924 O O . LYS A 1 115 ? 1.757 -13.116 18.441 1.00 50.88 115 LYS A O 1
ATOM 929 N N . THR A 1 116 ? 2.534 -11.570 17.030 1.00 53.00 116 THR A N 1
ATOM 930 C CA . THR A 1 116 ? 2.277 -10.414 17.909 1.00 53.00 116 THR A CA 1
ATOM 931 C C . THR A 1 116 ? 0.819 -9.939 17.850 1.00 53.00 116 THR A C 1
ATOM 933 O O . THR A 1 116 ? 0.358 -9.246 18.756 1.00 53.00 116 THR A O 1
ATOM 936 N N . ARG A 1 117 ? 0.052 -10.331 16.820 1.00 43.72 117 ARG A N 1
ATOM 937 C CA . ARG A 1 117 ? -1.347 -9.900 16.625 1.00 43.72 117 ARG A CA 1
ATOM 938 C C . ARG A 1 117 ? -2.297 -10.429 17.707 1.00 43.72 117 ARG A C 1
ATOM 940 O O . ARG A 1 117 ? -3.276 -9.762 18.032 1.00 43.72 117 ARG A O 1
ATOM 947 N N . LEU A 1 118 ? -2.006 -11.598 18.278 1.00 38.28 118 LEU A N 1
ATOM 948 C CA . LEU A 1 118 ? -2.855 -12.230 19.296 1.00 38.28 118 LEU A CA 1
ATOM 949 C C . LEU A 1 118 ? -2.740 -11.565 20.678 1.00 38.28 118 LEU A C 1
ATOM 951 O O . LEU A 1 118 ? -3.710 -11.562 21.425 1.00 38.28 118 LEU A O 1
ATOM 955 N N . ALA A 1 119 ? -1.619 -10.909 20.994 1.00 44.72 119 ALA A N 1
ATOM 956 C CA . ALA A 1 119 ? -1.425 -10.269 22.299 1.00 44.72 119 ALA A CA 1
ATOM 957 C C . ALA A 1 119 ? -2.148 -8.913 22.446 1.00 44.72 119 ALA A C 1
ATOM 959 O O . ALA A 1 119 ? -2.353 -8.437 23.560 1.00 44.72 119 ALA A O 1
ATOM 960 N N . SER A 1 120 ? -2.542 -8.266 21.342 1.00 41.81 120 SER A N 1
ATOM 961 C CA . SER A 1 120 ? -3.126 -6.913 21.371 1.00 41.81 120 SER A CA 1
ATOM 962 C C . SER A 1 120 ? -4.658 -6.869 21.417 1.00 41.81 120 SER A C 1
ATOM 964 O O . SER A 1 120 ? -5.213 -5.780 21.540 1.00 41.81 120 SER A O 1
ATOM 966 N N . LEU A 1 121 ? -5.349 -8.015 21.349 1.00 36.72 121 LEU A N 1
ATOM 967 C CA . LEU A 1 121 ? -6.820 -8.088 21.403 1.00 36.72 121 LEU A CA 1
ATOM 968 C C . LEU A 1 121 ? -7.384 -8.639 22.726 1.00 36.72 121 LEU A C 1
ATOM 970 O O . LEU A 1 121 ? -8.587 -8.535 22.943 1.00 36.72 121 LEU A O 1
ATOM 974 N N . GLU A 1 122 ? -6.538 -9.135 23.634 1.00 38.88 122 GLU A N 1
ATOM 975 C CA . GLU A 1 122 ? -6.943 -9.579 24.985 1.00 38.88 122 GLU A CA 1
ATOM 976 C C . GLU A 1 122 ? -6.485 -8.624 26.108 1.00 38.88 122 GLU A C 1
ATOM 978 O O . GLU A 1 122 ? -6.835 -8.799 27.270 1.00 38.88 122 GLU A O 1
ATOM 983 N N . GLY A 1 123 ? -5.732 -7.571 25.777 1.00 36.53 123 GLY A N 1
ATOM 984 C CA . GLY A 1 123 ? -5.073 -6.686 26.743 1.00 36.53 123 GLY A CA 1
ATOM 985 C C . GLY A 1 123 ? -5.791 -5.368 27.044 1.00 36.53 123 GLY A C 1
ATOM 986 O O . GLY A 1 123 ? -5.125 -4.359 27.258 1.00 36.53 123 GLY A O 1
ATOM 987 N N . GLN A 1 124 ? -7.124 -5.325 27.043 1.00 43.91 124 GLN A N 1
ATOM 988 C CA . GLN A 1 124 ? -7.861 -4.272 27.746 1.00 43.91 124 GLN A CA 1
ATOM 989 C C . GLN A 1 124 ? -8.481 -4.900 28.984 1.00 43.91 124 GLN A C 1
ATOM 991 O O . GLN A 1 124 ? -9.561 -5.467 28.896 1.00 43.91 124 GLN A O 1
ATOM 996 N N . LEU A 1 125 ? -7.765 -4.825 30.108 1.00 32.31 125 LEU A N 1
ATOM 997 C CA . LEU A 1 125 ? -8.269 -4.423 31.425 1.00 32.31 125 LEU A CA 1
ATOM 998 C C . LEU A 1 125 ? -7.163 -4.628 32.479 1.00 32.31 125 LEU A C 1
ATOM 1000 O O . LEU A 1 125 ? -6.594 -5.706 32.610 1.00 32.31 125 LEU A O 1
ATOM 1004 N N . SER A 1 126 ? -6.942 -3.572 33.267 1.00 31.66 126 SER A N 1
ATOM 1005 C CA . SER A 1 126 ? -6.146 -3.465 34.503 1.00 31.66 126 SER A CA 1
ATOM 1006 C C . SER A 1 126 ? -4.616 -3.266 34.402 1.00 31.66 126 SER A C 1
ATOM 1008 O O . SER A 1 126 ? -3.820 -4.194 34.393 1.00 31.66 126 SER A O 1
ATOM 1010 N N . CYS A 1 127 ? -4.200 -1.998 34.479 1.00 29.75 127 CYS A N 1
ATOM 1011 C CA . CYS A 1 127 ? -3.189 -1.588 35.470 1.00 29.75 127 CYS A CA 1
ATOM 1012 C C . CYS A 1 127 ? -3.964 -1.217 36.758 1.00 29.75 127 CYS A C 1
ATOM 1014 O O . CYS A 1 127 ? -5.106 -0.774 36.597 1.00 29.75 127 CYS A O 1
ATOM 1016 N N . PRO A 1 128 ? -3.431 -1.313 37.999 1.00 39.25 128 PRO A N 1
ATOM 1017 C CA . PRO A 1 128 ? -2.015 -1.212 38.381 1.00 39.25 128 PRO A CA 1
ATOM 1018 C C . PRO A 1 128 ? -1.548 -2.258 39.428 1.00 39.25 128 PRO A C 1
ATOM 1020 O O . PRO A 1 128 ? -2.343 -2.790 40.196 1.00 39.25 128 PRO A O 1
ATOM 1023 N N . GLY A 1 129 ? -0.239 -2.498 39.540 1.00 28.92 129 GLY A N 1
ATOM 1024 C CA . GLY A 1 129 ? 0.305 -3.237 40.687 1.00 28.92 129 GLY A CA 1
ATOM 1025 C C . GLY A 1 129 ? 1.712 -3.777 40.470 1.00 28.92 129 GLY A C 1
ATOM 1026 O O . GLY A 1 129 ? 1.976 -4.497 39.518 1.00 28.92 129 GLY A O 1
ATOM 1027 N N . GLU A 1 130 ? 2.616 -3.398 41.361 1.00 47.62 130 GLU A N 1
ATOM 1028 C CA . GLU A 1 130 ? 4.025 -3.775 41.409 1.00 47.62 130 GLU A CA 1
ATOM 1029 C C . GLU A 1 130 ? 4.270 -5.297 41.436 1.00 47.62 130 GLU A C 1
ATOM 1031 O O . GLU A 1 130 ? 3.592 -6.025 42.151 1.00 47.62 130 GLU A O 1
ATOM 1036 N N . THR A 1 131 ? 5.314 -5.767 40.744 1.00 33.59 131 THR A N 1
ATOM 1037 C CA . THR A 1 131 ? 6.369 -6.684 41.254 1.00 33.59 131 THR A CA 1
ATOM 1038 C C . THR A 1 131 ? 7.383 -6.934 40.122 1.00 33.59 131 THR A C 1
ATOM 1040 O O . THR A 1 131 ? 7.046 -7.374 39.035 1.00 33.59 131 THR A O 1
ATOM 1043 N N . LYS A 1 132 ? 8.582 -6.345 40.202 1.00 39.88 132 LYS A N 1
ATOM 1044 C CA . LYS A 1 132 ? 9.851 -6.928 40.688 1.00 39.88 132 LYS A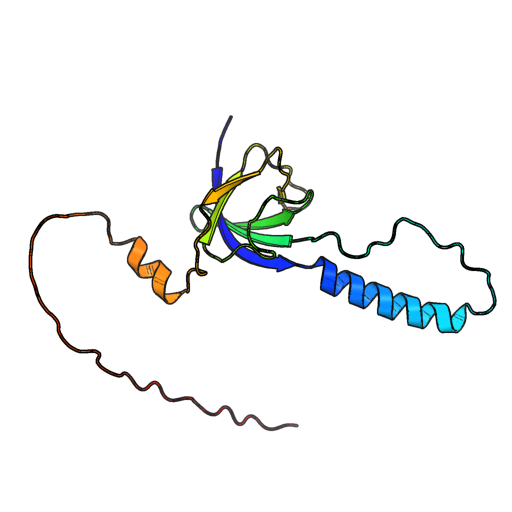 CA 1
ATOM 1045 C C . LYS A 1 132 ? 10.365 -8.161 39.919 1.00 39.88 132 LYS A C 1
ATOM 1047 O O . LYS A 1 132 ? 9.812 -9.240 40.020 1.00 39.88 132 LYS A O 1
ATOM 1052 N N . ARG A 1 133 ? 11.573 -7.970 39.364 1.00 39.34 133 ARG A N 1
ATOM 1053 C CA . ARG A 1 133 ? 12.688 -8.932 39.224 1.00 39.34 133 ARG A CA 1
ATOM 1054 C C . ARG A 1 133 ? 12.431 -10.232 38.447 1.00 39.34 133 ARG A C 1
ATOM 1056 O O . ARG A 1 133 ? 11.947 -11.207 38.991 1.00 39.34 133 ARG A O 1
ATOM 1063 N N . GLY A 1 134 ? 12.975 -10.228 37.228 1.00 35.91 134 GLY A N 1
ATOM 1064 C CA . GLY A 1 134 ? 13.762 -11.291 36.594 1.00 35.91 134 GLY A CA 1
ATOM 1065 C C . GLY A 1 134 ? 13.358 -12.746 36.813 1.00 35.91 134 GLY A C 1
ATOM 1066 O O . GLY A 1 134 ? 13.632 -13.308 37.866 1.00 35.91 134 GLY A O 1
ATOM 1067 N N . GLN A 1 135 ? 12.935 -13.410 35.736 1.00 32.78 135 GLN A N 1
ATOM 1068 C CA . GLN A 1 135 ? 13.188 -14.838 35.580 1.00 32.78 135 GLN A CA 1
ATOM 1069 C C . GLN A 1 135 ? 13.215 -15.266 34.105 1.00 32.78 135 GLN A C 1
ATOM 1071 O O . GLN A 1 135 ? 12.259 -15.079 33.365 1.00 32.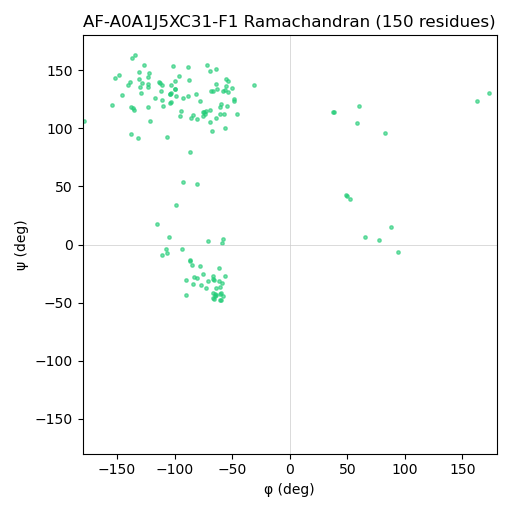78 135 GLN A O 1
ATOM 1076 N N . LYS A 1 136 ? 14.388 -15.802 33.739 1.00 31.11 136 LYS A N 1
ATOM 1077 C CA . LYS A 1 136 ? 14.735 -16.790 32.704 1.00 31.11 136 LYS A CA 1
ATOM 1078 C C . LYS A 1 136 ? 14.004 -16.770 31.350 1.00 31.11 136 LYS A C 1
ATOM 1080 O O . LYS A 1 136 ? 12.872 -17.217 31.222 1.00 31.11 136 LYS A O 1
ATOM 1085 N N . ARG A 1 137 ? 14.791 -16.450 30.309 1.00 40.78 137 ARG A N 1
ATOM 1086 C CA . ARG A 1 137 ? 14.697 -17.075 28.977 1.00 40.78 137 ARG A CA 1
ATOM 1087 C C . ARG A 1 137 ? 14.664 -18.599 29.150 1.00 40.78 137 ARG A C 1
ATOM 1089 O O . ARG A 1 137 ? 15.590 -19.143 29.748 1.00 40.78 137 ARG A O 1
ATOM 1096 N N . MET A 1 138 ? 13.633 -19.253 28.624 1.00 34.88 138 MET A N 1
ATOM 1097 C CA . MET A 1 138 ? 13.731 -20.650 28.211 1.00 34.88 138 MET A CA 1
ATOM 1098 C C . MET A 1 138 ? 13.849 -20.679 26.694 1.00 34.88 138 MET A C 1
ATOM 1100 O O . MET A 1 138 ? 13.023 -20.103 25.985 1.00 34.88 138 MET A O 1
ATOM 1104 N N . GLU A 1 139 ? 14.940 -21.289 26.250 1.00 41.78 139 GLU A N 1
ATOM 1105 C CA . GLU A 1 139 ? 15.150 -21.781 24.898 1.00 41.78 139 GLU A CA 1
ATOM 1106 C C . GLU A 1 139 ? 14.015 -22.745 24.549 1.00 41.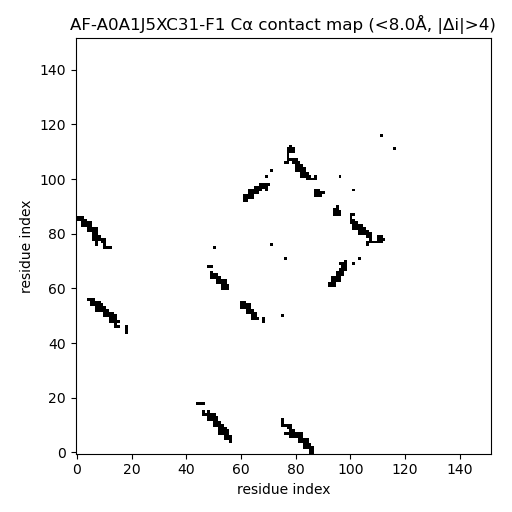78 139 GLU A C 1
ATOM 1108 O O . GLU A 1 139 ? 13.667 -23.613 25.347 1.00 41.78 139 GLU A O 1
ATOM 1113 N N . TRP A 1 140 ? 13.437 -22.561 23.368 1.00 35.50 140 TRP A N 1
ATOM 1114 C CA . TRP A 1 140 ? 12.695 -23.603 22.677 1.00 35.50 140 TRP A CA 1
ATOM 1115 C C . TRP A 1 140 ? 13.390 -23.774 21.333 1.00 35.50 140 TRP A C 1
ATOM 1117 O O . TRP A 1 140 ? 13.347 -22.886 20.481 1.00 35.50 140 TRP A O 1
ATOM 1127 N N . GLU A 1 141 ? 14.123 -24.876 21.225 1.00 38.59 141 GLU A N 1
ATOM 1128 C CA . GLU A 1 141 ? 14.504 -25.483 19.959 1.00 38.59 141 GLU A CA 1
ATOM 1129 C C . GLU A 1 141 ? 13.206 -25.847 19.225 1.00 38.59 141 GLU A C 1
ATOM 1131 O O . GLU A 1 141 ? 12.387 -26.597 19.753 1.00 38.59 141 GLU A O 1
ATOM 1136 N N . GLU A 1 142 ? 12.993 -25.297 18.031 1.00 39.69 142 GLU A N 1
ATOM 1137 C CA . GLU A 1 142 ? 12.068 -25.884 17.060 1.00 39.69 142 GLU A CA 1
ATOM 1138 C C . GLU A 1 142 ? 12.912 -26.437 15.911 1.00 39.69 142 GLU A C 1
ATOM 1140 O O . GLU A 1 142 ? 13.683 -25.710 15.278 1.00 39.69 142 GLU A O 1
ATOM 1145 N N . GLU A 1 143 ? 12.787 -27.751 15.716 1.00 31.95 143 GLU A N 1
ATOM 1146 C CA . GLU A 1 143 ? 13.366 -28.545 14.637 1.00 31.95 143 GLU A CA 1
ATOM 1147 C C . GLU A 1 143 ? 13.119 -27.894 13.272 1.00 31.95 143 GLU A C 1
ATOM 1149 O O . GLU A 1 143 ? 11.981 -27.647 12.865 1.00 31.95 143 GLU A O 1
ATOM 1154 N N . ILE A 1 144 ? 14.201 -27.669 12.529 1.00 36.91 144 ILE A N 1
ATOM 1155 C CA . ILE A 1 144 ? 14.135 -27.443 11.089 1.00 36.91 144 ILE A CA 1
ATOM 1156 C C . ILE A 1 144 ? 13.878 -28.811 10.457 1.00 36.91 144 ILE A C 1
ATOM 1158 O O . ILE A 1 144 ? 14.740 -29.685 10.488 1.00 36.91 144 ILE A O 1
ATOM 1162 N N . ILE A 1 145 ? 12.683 -29.002 9.903 1.00 36.28 145 ILE A N 1
ATOM 1163 C CA . ILE A 1 145 ? 12.394 -30.129 9.017 1.00 36.28 145 ILE A CA 1
ATOM 1164 C C . ILE A 1 145 ? 13.094 -29.841 7.684 1.00 36.28 145 ILE A C 1
ATOM 1166 O O . ILE A 1 145 ? 12.700 -28.919 6.966 1.00 36.28 145 ILE A O 1
ATOM 1170 N N . ASP A 1 146 ? 14.120 -30.631 7.364 1.00 32.47 146 ASP A N 1
ATOM 1171 C CA . ASP A 1 146 ? 14.679 -30.733 6.016 1.00 32.47 146 ASP A CA 1
ATOM 1172 C C . ASP A 1 146 ? 13.606 -31.311 5.085 1.00 32.47 146 ASP A C 1
ATOM 1174 O O . ASP A 1 146 ? 13.246 -32.486 5.158 1.00 32.47 146 ASP A O 1
ATOM 1178 N N . LEU A 1 147 ? 13.078 -30.472 4.196 1.00 37.03 147 LEU A N 1
ATOM 1179 C CA . LEU A 1 147 ? 12.386 -30.931 2.998 1.00 37.03 147 LEU A CA 1
ATOM 1180 C C . LEU A 1 147 ? 13.443 -31.140 1.911 1.00 37.03 147 LEU A C 1
ATOM 1182 O O . LEU A 1 147 ? 13.616 -30.313 1.017 1.00 37.03 147 LEU A O 1
ATOM 1186 N N . GLU A 1 148 ? 14.140 -32.274 1.989 1.00 42.16 148 GLU A N 1
ATOM 1187 C CA . GLU A 1 148 ? 14.570 -32.951 0.769 1.00 42.16 148 GLU A CA 1
ATOM 1188 C C . GLU A 1 148 ? 13.296 -33.320 -0.002 1.00 42.16 148 GLU A C 1
ATOM 1190 O O . GLU A 1 148 ? 12.465 -34.108 0.448 1.00 42.16 148 GLU A O 1
ATOM 1195 N N . SER A 1 149 ? 13.100 -32.685 -1.151 1.00 37.88 149 SER A N 1
ATOM 1196 C CA . SER A 1 149 ? 12.105 -33.098 -2.130 1.00 37.88 149 SER A CA 1
ATOM 1197 C C . SER A 1 149 ? 12.752 -32.989 -3.494 1.00 37.88 149 SER A C 1
ATOM 1199 O O . SER A 1 149 ? 12.810 -31.918 -4.098 1.00 37.88 149 SER A O 1
ATOM 1201 N N . ASP A 1 150 ? 13.255 -34.144 -3.899 1.00 40.88 150 ASP A N 1
ATOM 1202 C CA . ASP A 1 150 ? 13.873 -34.509 -5.157 1.00 40.88 150 ASP A CA 1
ATOM 1203 C C . ASP A 1 150 ? 13.364 -33.765 -6.396 1.00 40.88 150 ASP A C 1
ATOM 1205 O O . ASP A 1 150 ? 12.166 -33.607 -6.644 1.00 40.88 150 ASP A O 1
ATOM 1209 N N . CYS A 1 151 ? 14.335 -33.396 -7.227 1.00 30.14 151 CYS A N 1
ATOM 1210 C CA . CYS A 1 151 ? 14.145 -33.151 -8.644 1.00 30.14 151 CYS A CA 1
ATOM 1211 C C . CYS A 1 151 ? 13.568 -34.404 -9.326 1.00 30.14 151 CYS A C 1
ATOM 1213 O O . CYS A 1 151 ? 14.137 -35.490 -9.202 1.00 30.14 151 CYS A O 1
ATOM 1215 N N . ILE A 1 152 ? 12.520 -34.221 -10.132 1.00 40.72 152 ILE A N 1
ATOM 1216 C CA . ILE A 1 152 ? 12.201 -35.077 -11.284 1.00 40.72 152 ILE A CA 1
ATOM 1217 C C . ILE A 1 152 ? 12.026 -34.166 -12.495 1.00 40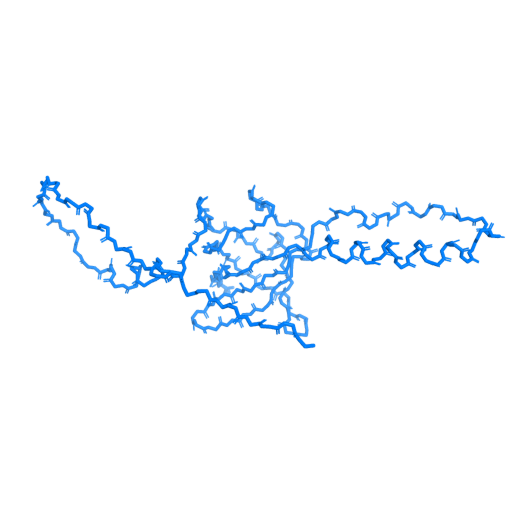.72 152 ILE A C 1
ATOM 1219 O O . ILE A 1 152 ? 11.268 -33.177 -12.370 1.00 40.72 152 ILE A O 1
#

Mean predicted aligned error: 15.76 Å

Sequence (152 aa):
MKKELYTVVSAVDVSQSLYGQYVALKEKGEEQKRDMDVLEDKNTFAGKRLLKMVLEKDKSFIVAIENKPLPFRHQIPPRGTVLELRDATVHRGVYLLDTENTRISFTPEKGIDDKTRLASLEGQLSCPGETKRGQKRMEWEEEIIDLESDCI

Nearest PDB structures (foldseek):
  3nbi-assembly1_A  TM=8.129E-01  e=1.645E-05  Homo sapiens
  4cht-assembly1_B  TM=5.987E-01  e=6.411E-06  Homo sapiens
  4cgy-assembly1_B  TM=5.740E-01  e=1.156E-05  Homo sapiens
  9ca1-assembly1_B  TM=7.226E-01  e=5.317E-04  Homo sapiens
  5gvd-assembly2_B  TM=8.988E-01  e=3.715E-03  Homo sapiens

Secondary structure (DSSP, 8-state):
--EEEEEEEEEEEHHHHHHHHHHHHHHHHHTT-TTS-----S---TT---EEEEEEETTEEEEEEESS----SSSSPPTT-EEEEES-EEETTEEEE-TTTEEEEE--SS---GGGTTTTSS--S-----------PPP-------------

Radius of gyration: 23.17 Å; Cα contacts (8 Å, |Δi|>4): 193; chains: 1; bounding box: 36×49×80 Å